Protein AF-A0A947NDY4-F1 (afdb_monomer_lite)

Sequence (115 aa):
MFRKYILKPAVWHRKTLEFEWDTESGEVRGPGADLVISMAASAVKEGSVTGHPYPTSYDITDPLHNISEMAVLLGQDWILSEDLASAYPAEEDTDTAIFAGEDGIEHDISKQILH

Structure (mmCIF, N/CA/C/O backbone):
data_AF-A0A947NDY4-F1
#
_entry.id   AF-A0A947NDY4-F1
#
loop_
_atom_site.group_PDB
_atom_site.id
_atom_site.type_symbol
_atom_site.label_atom_id
_atom_site.label_alt_id
_atom_site.label_comp_id
_atom_site.label_asym_id
_atom_site.label_entity_id
_atom_site.label_seq_id
_atom_site.pdbx_PDB_ins_code
_atom_site.Cartn_x
_atom_site.Cartn_y
_atom_site.Cartn_z
_atom_site.occupancy
_atom_site.B_iso_or_equiv
_atom_site.auth_seq_id
_atom_site.auth_comp_id
_atom_site.auth_asym_id
_atom_site.auth_atom_id
_atom_site.pdbx_PDB_model_num
ATOM 1 N N . MET A 1 1 ? -14.668 0.912 9.302 1.00 79.81 1 MET A N 1
ATOM 2 C CA . MET A 1 1 ? -14.635 2.406 9.279 1.00 79.81 1 MET A CA 1
ATOM 3 C C . ME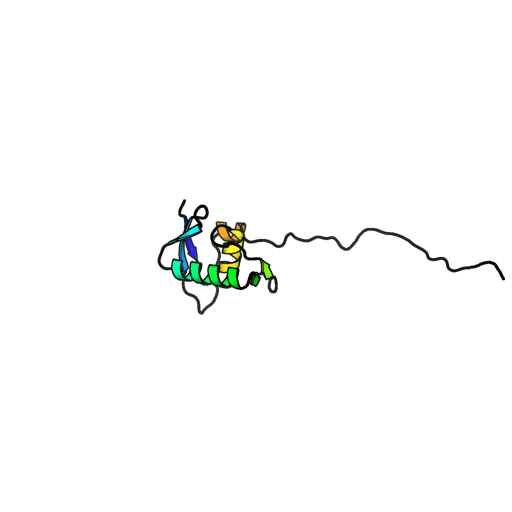T A 1 1 ? -13.624 2.911 8.238 1.00 79.81 1 MET A C 1
ATOM 5 O O . MET A 1 1 ? -12.483 2.465 8.285 1.00 79.81 1 MET A O 1
ATOM 9 N N . PHE A 1 2 ? -13.985 3.864 7.357 1.00 87.19 2 PHE A N 1
ATOM 10 C CA . PHE A 1 2 ? -13.057 4.406 6.344 1.00 87.19 2 PHE A CA 1
ATOM 11 C C . PHE A 1 2 ? -11.912 5.214 6.962 1.00 87.19 2 PHE A C 1
ATOM 13 O O . PHE A 1 2 ? -12.134 6.145 7.741 1.00 87.19 2 PHE A O 1
ATOM 20 N N . ARG A 1 3 ? -10.685 4.892 6.554 1.00 88.94 3 ARG A N 1
ATOM 21 C CA . ARG A 1 3 ? -9.462 5.628 6.878 1.00 88.94 3 ARG A CA 1
ATOM 22 C C . ARG A 1 3 ? -8.891 6.257 5.618 1.00 88.94 3 ARG A C 1
ATOM 24 O O . ARG A 1 3 ? -8.797 5.602 4.584 1.00 88.94 3 ARG A O 1
ATOM 31 N N . LYS A 1 4 ? -8.490 7.525 5.704 1.00 92.06 4 LYS A N 1
ATOM 32 C CA . LYS A 1 4 ? -7.866 8.241 4.590 1.00 92.06 4 LYS A CA 1
ATOM 33 C C . LYS A 1 4 ? -6.350 8.046 4.610 1.00 92.06 4 LYS A C 1
ATOM 35 O O . LYS A 1 4 ? -5.704 8.381 5.600 1.00 92.06 4 LYS A O 1
ATOM 40 N N . TYR A 1 5 ? -5.796 7.599 3.490 1.00 90.81 5 TYR A N 1
ATOM 41 C CA . TYR A 1 5 ? -4.368 7.409 3.270 1.00 90.81 5 TYR A CA 1
ATOM 42 C C . TYR A 1 5 ? -3.871 8.343 2.164 1.00 90.81 5 TYR A C 1
ATOM 44 O O . TYR A 1 5 ? -4.470 8.456 1.094 1.00 90.81 5 TYR A O 1
ATOM 52 N N . ILE A 1 6 ? -2.760 9.032 2.434 1.00 92.00 6 ILE A N 1
ATOM 53 C CA . ILE A 1 6 ? -2.064 9.891 1.471 1.00 92.00 6 ILE A CA 1
ATOM 54 C C . ILE A 1 6 ? -0.600 9.463 1.466 1.00 92.00 6 ILE A C 1
ATOM 56 O O . ILE A 1 6 ? 0.183 9.877 2.321 1.00 92.00 6 ILE A O 1
ATOM 60 N N . LEU A 1 7 ? -0.235 8.613 0.513 1.00 90.56 7 LEU A N 1
ATOM 61 C CA . LEU A 1 7 ? 1.102 8.046 0.414 1.00 90.56 7 LEU A CA 1
ATOM 62 C C . LEU A 1 7 ? 1.937 8.810 -0.609 1.00 90.56 7 LEU A C 1
ATOM 64 O O . LEU A 1 7 ? 1.514 9.064 -1.741 1.00 90.56 7 LEU A O 1
ATOM 68 N N . LYS A 1 8 ? 3.152 9.180 -0.209 1.00 90.94 8 LYS A N 1
ATOM 69 C CA . LYS A 1 8 ? 4.113 9.842 -1.097 1.00 90.94 8 LYS A CA 1
ATOM 70 C C . LYS A 1 8 ? 4.821 8.796 -1.956 1.00 90.94 8 LYS A C 1
ATOM 72 O O . LYS A 1 8 ? 5.089 7.705 -1.457 1.00 90.94 8 LYS A O 1
ATOM 77 N N . PRO A 1 9 ? 5.136 9.101 -3.223 1.00 90.62 9 PRO A N 1
ATOM 78 C CA . PRO A 1 9 ? 5.867 8.163 -4.064 1.00 90.62 9 PRO A CA 1
ATOM 79 C C . PRO A 1 9 ? 7.267 7.928 -3.485 1.00 90.62 9 PRO A C 1
ATOM 81 O O . PRO A 1 9 ? 7.967 8.888 -3.157 1.00 90.62 9 PRO A O 1
ATOM 84 N N . ALA A 1 10 ? 7.664 6.662 -3.356 1.00 85.94 10 ALA A N 1
ATOM 85 C CA . ALA A 1 10 ? 9.030 6.279 -2.999 1.00 85.94 10 ALA A CA 1
ATOM 86 C C . ALA A 1 10 ? 9.932 6.222 -4.244 1.00 85.94 10 ALA A C 1
ATOM 88 O O . ALA A 1 10 ? 11.137 6.455 -4.160 1.00 85.94 10 ALA A O 1
ATOM 89 N N . VAL A 1 11 ? 9.338 5.971 -5.415 1.00 82.69 11 VAL A N 1
ATOM 90 C CA . VAL A 1 11 ? 10.034 5.874 -6.703 1.00 82.69 11 VAL A CA 1
ATOM 91 C C . VAL A 1 11 ? 9.679 7.037 -7.635 1.00 82.69 11 VAL A C 1
ATOM 93 O O . VAL A 1 11 ? 8.553 7.533 -7.662 1.00 82.69 11 VAL A O 1
ATOM 96 N N . TRP A 1 12 ? 10.644 7.464 -8.451 1.00 79.75 12 TRP A N 1
ATOM 97 C CA . TRP A 1 12 ? 10.561 8.683 -9.271 1.00 79.75 12 TRP A CA 1
ATOM 98 C C . TRP A 1 12 ? 9.467 8.677 -10.358 1.00 79.75 12 TRP A C 1
ATOM 100 O O . TRP A 1 12 ? 9.078 9.741 -10.832 1.00 79.75 12 TRP A O 1
ATOM 110 N N . HIS A 1 13 ? 8.972 7.506 -10.771 1.00 81.62 13 HIS A N 1
ATOM 111 C CA . HIS A 1 13 ? 7.943 7.360 -11.810 1.00 81.62 13 HIS A CA 1
ATOM 112 C C . HIS A 1 13 ? 6.518 7.212 -11.245 1.00 81.62 13 HIS A C 1
ATOM 114 O O . HIS A 1 13 ? 5.555 7.134 -12.012 1.00 81.62 13 HIS A O 1
ATOM 120 N N . ARG A 1 14 ? 6.358 7.188 -9.916 1.00 87.19 14 ARG A N 1
ATOM 121 C CA . ARG A 1 14 ? 5.051 7.131 -9.252 1.00 87.19 14 ARG A CA 1
ATOM 122 C C . ARG A 1 14 ? 4.594 8.522 -8.819 1.00 87.19 14 ARG A C 1
ATOM 124 O O . ARG A 1 14 ? 5.380 9.451 -8.659 1.00 87.19 14 ARG A O 1
ATOM 131 N N . LYS A 1 15 ? 3.282 8.663 -8.637 1.00 89.00 15 LYS A N 1
ATOM 132 C CA . LYS A 1 15 ? 2.634 9.877 -8.119 1.00 89.00 15 LYS A CA 1
ATOM 133 C C . LYS A 1 15 ? 2.122 9.626 -6.707 1.00 89.00 15 LYS A C 1
ATOM 135 O O . LYS A 1 15 ? 1.979 8.475 -6.303 1.00 89.00 15 LYS A O 1
ATOM 140 N N . THR A 1 16 ? 1.821 10.699 -5.981 1.00 91.50 16 THR A N 1
ATOM 141 C CA . THR A 1 16 ? 1.124 10.617 -4.693 1.00 91.50 16 THR A CA 1
ATOM 142 C C . THR A 1 16 ? -0.153 9.800 -4.843 1.00 91.50 16 THR A C 1
ATOM 144 O O . THR A 1 16 ? -0.953 10.068 -5.741 1.00 91.50 16 THR A O 1
ATOM 147 N N . LEU A 1 17 ? -0.321 8.814 -3.970 1.00 91.00 17 LEU A N 1
ATOM 148 C CA . LEU A 1 17 ? -1.487 7.950 -3.936 1.00 91.00 17 LEU A CA 1
ATOM 149 C C . LEU A 1 17 ? -2.399 8.407 -2.803 1.00 91.00 17 LEU A C 1
ATOM 151 O O . LEU A 1 17 ? -2.020 8.356 -1.636 1.00 91.00 17 LEU A O 1
ATOM 155 N N . GLU A 1 18 ? -3.588 8.882 -3.156 1.00 92.94 18 GLU A N 1
ATOM 156 C CA . GLU A 1 18 ? -4.626 9.263 -2.200 1.00 92.94 18 GLU A CA 1
ATOM 157 C C . GLU A 1 18 ? -5.811 8.312 -2.344 1.00 92.94 18 GLU A C 1
ATOM 159 O O . GLU A 1 18 ? -6.385 8.188 -3.427 1.00 92.94 18 GLU A O 1
ATOM 164 N N . PHE A 1 19 ? -6.178 7.647 -1.256 1.00 93.62 19 PHE A N 1
ATOM 165 C CA . PHE A 1 19 ? -7.328 6.755 -1.212 1.00 93.62 19 PHE A CA 1
ATOM 166 C C . PHE A 1 19 ? -7.912 6.696 0.197 1.00 93.62 19 PHE A C 1
ATOM 168 O O . PHE A 1 19 ? -7.267 7.039 1.186 1.00 93.62 19 PHE A O 1
ATOM 175 N N . GLU A 1 20 ? -9.157 6.269 0.279 1.00 94.06 20 GLU A N 1
ATOM 176 C CA . GLU A 1 20 ? -9.850 5.930 1.509 1.00 94.06 20 GLU A CA 1
ATOM 177 C C . GLU A 1 20 ? -10.050 4.423 1.521 1.00 94.06 20 GLU A C 1
ATOM 179 O O . GLU A 1 20 ? -10.413 3.846 0.500 1.00 94.06 20 GLU A O 1
ATOM 184 N N . TRP A 1 21 ? -9.804 3.781 2.652 1.00 92.44 21 TRP A N 1
ATOM 185 C CA . TRP A 1 21 ? -9.894 2.334 2.761 1.00 92.44 21 TRP A CA 1
ATOM 186 C C . TRP A 1 21 ? -10.595 1.929 4.046 1.00 92.44 21 TRP A C 1
ATOM 188 O O . TRP A 1 21 ? -10.324 2.468 5.121 1.00 92.44 21 TRP A O 1
ATOM 198 N N . ASP A 1 22 ? -11.529 0.999 3.908 1.00 92.06 22 ASP A N 1
ATOM 199 C CA . ASP A 1 22 ? -12.238 0.358 4.997 1.00 92.06 22 ASP A CA 1
ATOM 200 C C . ASP A 1 22 ? -11.771 -1.095 5.119 1.00 92.06 22 ASP A C 1
ATOM 202 O O . ASP A 1 22 ? -12.105 -1.943 4.297 1.00 92.06 22 ASP A O 1
ATOM 206 N N . THR A 1 23 ? -10.984 -1.374 6.156 1.00 86.44 23 THR A N 1
ATOM 207 C CA . THR A 1 23 ? -10.375 -2.695 6.376 1.00 86.44 23 THR A CA 1
ATOM 208 C C . THR A 1 23 ? -11.394 -3.781 6.735 1.00 86.44 23 THR A C 1
ATOM 210 O O . THR A 1 23 ? -11.097 -4.959 6.601 1.00 86.44 23 THR A O 1
ATOM 213 N N . GLU A 1 24 ? -12.580 -3.407 7.227 1.00 86.50 24 GLU A N 1
ATOM 214 C CA . GLU A 1 24 ? -13.624 -4.362 7.631 1.00 86.50 24 GLU A CA 1
ATOM 215 C C . GLU A 1 24 ? -14.437 -4.861 6.432 1.00 86.50 24 GLU A C 1
ATOM 217 O O . GLU A 1 24 ? -14.805 -6.031 6.381 1.00 86.50 24 GLU A O 1
ATOM 222 N N . SER A 1 25 ? -14.733 -3.973 5.483 1.00 87.81 25 SER A N 1
ATOM 223 C CA . SER A 1 25 ? -15.513 -4.276 4.275 1.00 87.81 25 SER A CA 1
ATOM 224 C C . SER A 1 25 ? -14.662 -4.531 3.031 1.00 87.81 25 SER A C 1
ATOM 226 O O . SER A 1 25 ? -15.206 -4.924 2.000 1.00 87.81 25 SER A O 1
ATOM 228 N N . GLY A 1 26 ? -13.360 -4.247 3.098 1.00 87.56 26 GLY A N 1
ATOM 229 C CA . GLY A 1 26 ? -12.446 -4.319 1.961 1.00 87.56 26 GLY A CA 1
ATOM 230 C C . GLY A 1 26 ? -12.672 -3.232 0.913 1.00 87.56 26 GLY A C 1
ATOM 231 O O . GLY A 1 26 ? -12.124 -3.295 -0.189 1.00 87.56 26 GLY A O 1
ATOM 232 N N . GLU A 1 27 ? -13.491 -2.227 1.222 1.00 91.44 27 GLU A N 1
ATOM 233 C CA . GLU A 1 27 ? -13.875 -1.215 0.253 1.00 91.44 27 GLU A CA 1
ATOM 234 C C . GLU A 1 27 ? -12.835 -0.091 0.179 1.00 91.44 27 GLU A C 1
ATOM 236 O O . GLU A 1 27 ? -12.449 0.508 1.187 1.00 91.44 27 GLU A O 1
ATOM 241 N N . VAL A 1 28 ? -12.397 0.222 -1.043 1.00 92.00 28 VAL A N 1
ATOM 242 C CA . VAL A 1 28 ? -11.444 1.300 -1.330 1.00 92.00 28 VAL A CA 1
ATOM 243 C C . VAL A 1 28 ? -12.135 2.376 -2.165 1.00 92.00 28 VAL A C 1
ATOM 245 O O . VAL A 1 28 ? -12.805 2.078 -3.153 1.00 92.00 28 VAL A O 1
ATOM 248 N N . ARG A 1 29 ? -11.980 3.644 -1.782 1.00 93.19 29 ARG A N 1
ATOM 249 C CA . ARG A 1 29 ? -12.607 4.812 -2.417 1.00 93.19 29 ARG A CA 1
ATOM 250 C C . ARG A 1 29 ? -11.599 5.940 -2.644 1.00 93.19 29 ARG A C 1
ATOM 252 O O . ARG A 1 29 ? -10.492 5.927 -2.115 1.00 93.19 29 ARG A O 1
ATOM 259 N N . GLY A 1 30 ? -11.971 6.918 -3.466 1.00 90.69 30 GLY A N 1
ATOM 260 C CA . GLY A 1 30 ? -11.134 8.081 -3.773 1.00 90.69 30 GLY A CA 1
ATOM 261 C C . GLY A 1 30 ? -10.333 7.960 -5.078 1.00 90.69 30 GLY A C 1
ATOM 262 O O . GLY A 1 30 ? -10.498 7.001 -5.833 1.00 90.69 30 GLY A O 1
ATOM 263 N N . PRO A 1 31 ? -9.482 8.954 -5.384 1.00 91.19 31 PRO A N 1
ATOM 264 C CA . PRO A 1 31 ? -8.845 9.091 -6.697 1.00 91.19 31 PRO A CA 1
ATOM 265 C C . PRO A 1 31 ? -7.819 7.991 -7.009 1.00 91.19 31 PRO A C 1
ATOM 267 O O . PRO A 1 31 ? -7.570 7.705 -8.177 1.00 91.19 31 PRO A O 1
ATOM 270 N N . GLY A 1 32 ? -7.226 7.376 -5.984 1.00 89.69 32 GLY A N 1
ATOM 271 C CA . GLY A 1 32 ? -6.289 6.260 -6.096 1.00 89.69 32 GLY A CA 1
ATOM 272 C C . GLY A 1 32 ? -6.916 4.873 -5.956 1.00 89.69 32 GLY A C 1
ATOM 273 O O . GLY A 1 32 ? -6.192 3.888 -6.075 1.00 89.69 32 GLY A O 1
ATOM 274 N N . ALA A 1 33 ? -8.226 4.770 -5.710 1.00 90.88 33 ALA A N 1
ATOM 275 C CA . ALA A 1 33 ? -8.870 3.494 -5.393 1.00 90.88 33 ALA A CA 1
ATOM 276 C C . ALA A 1 33 ? -8.747 2.460 -6.510 1.00 90.88 33 ALA A C 1
ATOM 278 O O . ALA A 1 33 ? -8.373 1.323 -6.254 1.00 90.88 33 ALA A O 1
ATOM 279 N N . ASP A 1 34 ? -9.000 2.868 -7.752 1.00 92.56 34 ASP A N 1
ATOM 280 C CA . ASP A 1 34 ? -8.967 1.973 -8.913 1.00 92.56 34 ASP A CA 1
ATOM 281 C C . ASP A 1 34 ? -7.573 1.350 -9.114 1.00 92.56 34 ASP A C 1
ATOM 283 O O . ASP A 1 34 ? -7.436 0.168 -9.433 1.00 92.56 34 ASP A O 1
ATOM 287 N N . LEU A 1 35 ? -6.522 2.129 -8.825 1.00 90.19 35 LEU A N 1
ATOM 288 C CA . LEU A 1 35 ? -5.142 1.655 -8.856 1.00 90.19 35 LEU A CA 1
ATOM 289 C C . LEU A 1 35 ? -4.877 0.639 -7.740 1.00 90.19 35 LEU A C 1
ATOM 291 O O . LEU A 1 35 ? -4.318 -0.417 -8.021 1.00 90.19 35 LEU A O 1
ATOM 295 N N . VAL A 1 36 ? -5.295 0.933 -6.504 1.00 90.62 36 VAL A N 1
ATOM 296 C CA . VAL A 1 36 ? -5.136 0.015 -5.361 1.00 90.62 36 VAL A CA 1
ATOM 297 C C . VAL A 1 36 ? -5.871 -1.299 -5.619 1.00 90.62 36 VAL A C 1
ATOM 299 O O . VAL A 1 36 ? -5.282 -2.364 -5.466 1.00 90.62 36 VAL A O 1
ATOM 302 N N . ILE A 1 37 ? -7.118 -1.235 -6.091 1.00 92.44 37 ILE A N 1
ATOM 303 C CA . ILE A 1 37 ? -7.932 -2.412 -6.420 1.00 92.44 37 ILE A CA 1
ATOM 304 C C . ILE A 1 37 ? -7.277 -3.225 -7.545 1.00 92.44 37 ILE A C 1
ATOM 306 O O . ILE A 1 37 ? -7.183 -4.447 -7.451 1.00 92.44 37 ILE A O 1
ATOM 310 N N . SER A 1 38 ? -6.773 -2.564 -8.591 1.00 91.38 38 SER A N 1
ATOM 311 C CA . SER A 1 38 ? -6.086 -3.236 -9.701 1.00 91.38 38 SER A CA 1
ATOM 312 C C . SER A 1 38 ? -4.783 -3.912 -9.263 1.00 91.38 38 SER A C 1
ATOM 314 O O . SER A 1 38 ? -4.475 -5.018 -9.713 1.00 91.38 38 SER A O 1
ATOM 316 N N . MET A 1 39 ? -4.018 -3.270 -8.375 1.00 89.00 39 MET A N 1
ATOM 317 C CA . MET A 1 39 ? -2.805 -3.845 -7.792 1.00 89.00 39 MET A CA 1
ATOM 318 C C . MET A 1 39 ? -3.134 -5.042 -6.899 1.00 89.00 39 MET A C 1
ATOM 320 O O . MET A 1 39 ? -2.527 -6.095 -7.063 1.00 89.00 39 MET A O 1
ATOM 324 N N . ALA A 1 40 ? -4.140 -4.913 -6.031 1.00 89.94 40 ALA A N 1
ATOM 325 C CA . ALA A 1 40 ? -4.628 -5.987 -5.172 1.00 89.94 40 ALA A CA 1
ATOM 326 C C . ALA A 1 40 ? -5.072 -7.205 -5.993 1.00 89.94 40 ALA A C 1
ATOM 328 O O . ALA A 1 40 ? -4.626 -8.320 -5.741 1.00 89.94 40 ALA A O 1
ATOM 329 N N . ALA A 1 41 ? -5.882 -6.994 -7.033 1.00 90.31 41 ALA A N 1
ATOM 330 C CA . ALA A 1 41 ? -6.334 -8.068 -7.914 1.00 90.31 41 ALA A CA 1
ATOM 331 C C . ALA A 1 41 ? -5.174 -8.751 -8.657 1.00 90.31 41 ALA A C 1
ATOM 333 O O . ALA A 1 41 ? -5.199 -9.965 -8.861 1.00 90.31 41 ALA A O 1
ATOM 334 N N . SER A 1 42 ? -4.155 -7.984 -9.055 1.00 87.62 42 SER A N 1
ATOM 335 C CA . SER A 1 42 ? -2.960 -8.532 -9.705 1.00 87.62 42 SER A CA 1
ATOM 336 C C . SER A 1 42 ? -2.136 -9.373 -8.728 1.00 87.62 42 SER A C 1
ATOM 338 O O . SER A 1 42 ? -1.793 -10.503 -9.056 1.00 87.62 42 SER A O 1
ATOM 340 N N . ALA A 1 43 ? -1.915 -8.876 -7.510 1.00 85.88 43 ALA A N 1
ATOM 341 C CA . ALA A 1 43 ? -1.187 -9.581 -6.460 1.00 85.88 43 ALA A CA 1
ATOM 342 C C . ALA A 1 43 ? -1.865 -10.897 -6.053 1.00 85.88 43 ALA A C 1
ATOM 344 O O . ALA A 1 43 ? -1.208 -11.929 -5.990 1.00 85.88 43 ALA A O 1
ATOM 345 N N . VAL A 1 44 ? -3.190 -10.895 -5.870 1.00 89.31 44 VAL A N 1
ATOM 346 C CA . VAL A 1 44 ? -3.964 -12.116 -5.575 1.00 89.31 44 VAL A CA 1
ATOM 347 C C . VAL A 1 44 ? -3.894 -13.114 -6.733 1.00 89.31 44 VAL A C 1
ATOM 349 O 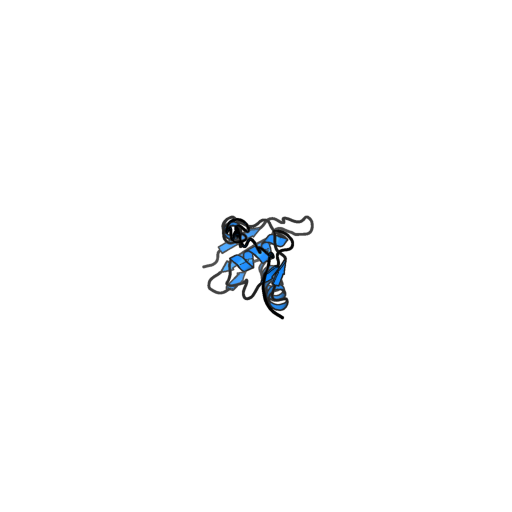O . VAL A 1 44 ? -3.835 -14.322 -6.520 1.00 89.31 44 VAL A O 1
ATOM 352 N N . LYS A 1 45 ? -3.880 -12.627 -7.979 1.00 88.94 45 LYS A N 1
ATOM 353 C CA . LYS A 1 45 ? -3.748 -13.486 -9.161 1.00 88.94 45 LYS A CA 1
ATOM 354 C C . LYS A 1 45 ? -2.363 -14.132 -9.260 1.00 88.94 45 LYS A C 1
ATOM 356 O O . LYS A 1 45 ? -2.273 -15.275 -9.701 1.00 88.94 45 LYS A O 1
ATOM 361 N N . GLU A 1 46 ? -1.307 -13.404 -8.908 1.00 85.75 46 GLU A N 1
ATOM 362 C CA . GLU A 1 46 ? 0.056 -13.945 -8.839 1.00 85.75 46 GLU A CA 1
ATOM 363 C C . GLU A 1 46 ? 0.272 -14.809 -7.588 1.00 85.75 46 GLU A C 1
ATOM 365 O O . GLU A 1 46 ? 1.149 -15.670 -7.583 1.00 85.75 46 GLU A O 1
ATOM 370 N N . GLY A 1 47 ? -0.546 -14.613 -6.551 1.00 83.50 47 GLY A N 1
ATOM 371 C CA . GLY A 1 47 ? -0.494 -15.323 -5.272 1.00 83.50 47 GLY A CA 1
ATOM 372 C C . GLY A 1 47 ? 0.637 -14.857 -4.357 1.00 83.50 47 GLY A C 1
ATOM 373 O O . GLY A 1 47 ? 0.691 -15.257 -3.200 1.00 83.50 47 GLY A O 1
ATOM 374 N N . SER A 1 48 ? 1.533 -13.998 -4.847 1.00 82.88 48 SER A N 1
ATOM 375 C CA . SER A 1 48 ? 2.639 -13.453 -4.070 1.00 82.88 48 SER A CA 1
ATOM 376 C C . SER A 1 48 ? 3.073 -12.087 -4.590 1.00 82.88 48 SER A C 1
ATOM 378 O O . SER A 1 48 ? 2.890 -11.774 -5.767 1.00 82.88 48 SER A O 1
ATOM 380 N N . VAL A 1 49 ? 3.659 -11.277 -3.710 1.00 81.62 49 VAL A N 1
ATOM 381 C CA . VAL A 1 49 ? 4.299 -10.000 -4.050 1.00 81.62 49 VAL A CA 1
ATOM 382 C C . VAL A 1 49 ? 5.710 -9.985 -3.486 1.00 81.62 49 VAL A C 1
ATOM 384 O O . VAL A 1 49 ? 5.943 -10.355 -2.335 1.00 81.62 49 VAL A O 1
ATOM 387 N N . THR A 1 50 ? 6.660 -9.524 -4.295 1.00 76.75 50 THR A N 1
ATOM 388 C CA . THR A 1 50 ? 8.037 -9.317 -3.849 1.00 76.75 50 THR A CA 1
ATOM 389 C C . THR A 1 50 ? 8.132 -8.005 -3.079 1.00 76.75 50 THR A C 1
ATOM 391 O O . THR A 1 50 ? 7.897 -6.932 -3.632 1.00 76.75 50 THR A O 1
ATOM 394 N N . GLY A 1 51 ? 8.482 -8.094 -1.799 1.00 69.19 51 GLY A N 1
ATOM 395 C CA . GLY A 1 51 ? 8.598 -6.958 -0.892 1.00 69.19 51 GLY A CA 1
ATOM 396 C C . GLY A 1 51 ? 10.037 -6.675 -0.467 1.00 69.19 51 GLY A C 1
ATOM 397 O O . GLY A 1 51 ? 10.995 -7.277 -0.954 1.00 69.19 51 GLY A O 1
ATOM 398 N N . HIS A 1 52 ? 10.179 -5.731 0.459 1.00 63.03 52 HIS A N 1
ATOM 399 C CA . HIS A 1 52 ? 11.430 -5.488 1.169 1.00 63.03 52 HIS A CA 1
ATOM 400 C C . HIS A 1 52 ? 11.432 -6.267 2.497 1.00 63.03 52 HIS A C 1
ATOM 402 O O . HIS A 1 52 ? 10.390 -6.303 3.137 1.00 63.03 52 HIS A O 1
ATOM 408 N N . PRO A 1 53 ? 12.575 -6.807 2.961 1.00 60.53 53 PRO A N 1
ATOM 409 C CA . PRO A 1 53 ? 13.889 -6.788 2.318 1.00 60.53 53 PRO A CA 1
ATOM 410 C C . PRO A 1 53 ? 13.919 -7.633 1.038 1.00 60.53 53 PRO A C 1
ATOM 412 O O . PRO A 1 53 ? 13.285 -8.672 0.930 1.00 60.53 53 PRO A O 1
ATOM 415 N N . TYR A 1 54 ? 14.621 -7.144 0.016 1.00 54.34 54 TYR A N 1
ATOM 416 C CA . TYR A 1 54 ? 14.673 -7.820 -1.278 1.00 54.34 54 TYR A CA 1
ATOM 417 C C . TYR A 1 54 ? 15.731 -8.938 -1.256 1.00 54.34 54 TYR A C 1
ATOM 419 O O . TYR A 1 54 ? 16.851 -8.659 -0.812 1.00 54.34 54 TYR A O 1
ATOM 427 N N . PRO A 1 55 ? 15.473 -10.137 -1.819 1.00 61.62 55 PRO A N 1
ATOM 428 C CA . PRO A 1 55 ? 14.248 -10.594 -2.486 1.00 61.62 55 PRO A CA 1
ATOM 429 C C . PRO A 1 55 ? 13.375 -11.511 -1.602 1.00 61.62 55 PRO A C 1
ATOM 431 O O . PRO A 1 55 ? 13.406 -12.731 -1.765 1.00 61.62 55 PRO A O 1
ATOM 434 N N . THR A 1 56 ? 12.555 -10.946 -0.715 1.00 77.00 56 THR A N 1
ATOM 435 C CA . THR A 1 56 ? 11.545 -11.710 0.038 1.00 77.00 56 THR A CA 1
ATOM 436 C C . THR A 1 56 ? 10.202 -11.670 -0.693 1.00 77.00 56 THR A C 1
ATOM 438 O O . THR A 1 56 ? 9.712 -10.607 -1.075 1.00 77.00 56 THR A O 1
ATOM 441 N N . SER A 1 57 ? 9.621 -12.847 -0.937 1.00 78.19 57 SER A N 1
ATOM 442 C CA . SER A 1 57 ? 8.277 -12.990 -1.512 1.00 78.19 57 SER A CA 1
ATOM 443 C C . SER A 1 57 ? 7.280 -13.236 -0.390 1.00 78.19 57 SER A C 1
ATOM 445 O O . SER A 1 57 ? 7.504 -14.112 0.441 1.00 78.19 57 SER A O 1
ATOM 447 N N . TYR A 1 58 ? 6.195 -12.472 -0.379 1.00 80.00 58 TYR A N 1
ATOM 448 C CA . TYR A 1 58 ? 5.110 -12.609 0.585 1.00 80.00 58 TYR A CA 1
ATOM 449 C C . TYR A 1 58 ? 3.885 -13.175 -0.122 1.00 80.00 58 TYR A C 1
ATOM 451 O O . TYR A 1 58 ? 3.507 -12.661 -1.176 1.00 80.00 58 TYR A O 1
ATOM 459 N N . ASP A 1 59 ? 3.266 -14.207 0.447 1.00 85.19 59 ASP A N 1
ATOM 460 C CA . ASP A 1 59 ? 1.984 -14.725 -0.031 1.00 85.19 59 ASP A CA 1
ATOM 461 C C . ASP A 1 59 ? 0.882 -13.676 0.163 1.00 85.19 59 ASP A C 1
ATOM 463 O O . ASP A 1 59 ? 0.729 -13.107 1.245 1.00 85.19 59 ASP A O 1
ATOM 467 N N . ILE A 1 60 ? 0.117 -13.419 -0.899 1.00 85.38 60 ILE A N 1
ATOM 468 C CA . ILE A 1 60 ? -0.981 -12.449 -0.902 1.00 85.38 60 ILE A CA 1
ATOM 469 C C . ILE A 1 60 ? -2.273 -13.182 -1.234 1.00 85.38 60 ILE A C 1
ATOM 471 O O . ILE A 1 60 ? -2.404 -13.791 -2.298 1.00 85.38 60 ILE A O 1
ATOM 475 N N . THR A 1 61 ? -3.242 -13.094 -0.329 1.00 87.69 61 THR A N 1
ATOM 476 C CA . THR A 1 61 ? -4.530 -13.784 -0.452 1.00 87.69 61 THR A CA 1
ATOM 477 C C . THR A 1 61 ? -5.701 -12.817 -0.470 1.00 87.69 61 THR A C 1
ATOM 479 O O . THR A 1 61 ? -6.594 -12.963 -1.305 1.00 87.69 61 THR A O 1
ATOM 482 N N . ASP A 1 62 ? -5.684 -11.808 0.398 1.00 88.31 62 ASP A N 1
ATOM 483 C CA . ASP A 1 62 ? -6.740 -10.811 0.509 1.00 88.31 62 ASP A CA 1
ATOM 484 C C . ASP A 1 62 ? -6.198 -9.469 1.038 1.00 88.31 62 ASP A C 1
ATOM 486 O O . ASP A 1 62 ? -6.459 -9.065 2.178 1.00 88.31 62 ASP A O 1
ATOM 490 N N . PRO A 1 63 ? -5.467 -8.718 0.197 1.00 87.62 63 PRO A N 1
ATOM 491 C CA . PRO A 1 63 ? -4.863 -7.453 0.596 1.00 87.62 63 PRO A CA 1
ATOM 492 C C . PRO A 1 63 ? -5.903 -6.365 0.879 1.00 87.62 63 PRO A C 1
ATOM 494 O O . PRO A 1 63 ? -5.564 -5.344 1.460 1.00 87.62 63 PRO A O 1
ATOM 497 N N . LEU A 1 64 ? -7.172 -6.550 0.496 1.00 90.25 64 LEU A N 1
ATOM 498 C CA . LEU A 1 64 ? -8.228 -5.579 0.785 1.00 90.25 64 LEU A CA 1
ATOM 499 C C . LEU A 1 64 ? -8.761 -5.700 2.215 1.00 90.25 64 LEU A C 1
ATOM 501 O O . LEU A 1 64 ? -9.244 -4.705 2.750 1.00 90.25 64 LEU A O 1
ATOM 505 N N . HIS A 1 65 ? -8.638 -6.865 2.848 1.00 89.00 65 HIS A N 1
ATOM 506 C CA . HIS A 1 65 ? -9.047 -7.080 4.241 1.00 89.00 65 HIS A CA 1
ATOM 507 C C . HIS A 1 65 ? -7.852 -7.257 5.188 1.00 89.00 65 HIS A C 1
ATOM 509 O O . HIS A 1 65 ? -8.004 -7.137 6.404 1.00 89.00 65 HIS A O 1
ATOM 515 N N . ASN A 1 66 ? -6.653 -7.497 4.649 1.00 87.62 66 ASN A N 1
ATOM 516 C CA . ASN A 1 66 ? -5.437 -7.698 5.424 1.00 87.62 66 ASN A CA 1
ATOM 517 C C . ASN A 1 66 ? -4.465 -6.514 5.289 1.00 87.62 66 ASN A C 1
ATOM 519 O O . ASN A 1 66 ? -3.868 -6.271 4.240 1.00 87.62 66 ASN A O 1
ATOM 523 N N . ILE A 1 67 ? -4.268 -5.793 6.394 1.00 89.00 67 ILE A N 1
ATOM 524 C CA . ILE A 1 67 ? -3.389 -4.618 6.459 1.00 89.00 67 ILE A CA 1
ATOM 525 C C . ILE A 1 67 ? -1.916 -4.925 6.237 1.00 89.00 67 ILE A C 1
ATOM 527 O O . ILE A 1 67 ? -1.227 -4.105 5.632 1.00 89.00 67 ILE A O 1
ATOM 531 N N . SER A 1 68 ? -1.444 -6.102 6.634 1.00 86.19 68 SER A N 1
ATOM 532 C CA . SER A 1 68 ? -0.059 -6.500 6.390 1.00 86.19 68 SER A CA 1
ATOM 533 C C . SER A 1 68 ? 0.191 -6.738 4.903 1.00 86.19 68 SER A C 1
ATOM 535 O O . SER A 1 68 ? 1.169 -6.240 4.351 1.00 86.19 68 SER A O 1
ATOM 537 N N . GLU A 1 69 ? -0.736 -7.413 4.224 1.00 88.50 69 GLU A N 1
ATOM 538 C CA . GLU A 1 69 ? -0.661 -7.654 2.779 1.00 88.50 69 GLU A CA 1
ATOM 539 C C . GLU A 1 69 ? -0.785 -6.348 1.979 1.00 88.50 69 GLU A C 1
ATOM 541 O O . GLU A 1 69 ? -0.011 -6.108 1.048 1.00 88.50 69 GLU A O 1
ATOM 546 N N . MET A 1 70 ? -1.694 -5.453 2.383 1.00 88.12 70 MET A N 1
ATOM 547 C CA . MET A 1 70 ? -1.802 -4.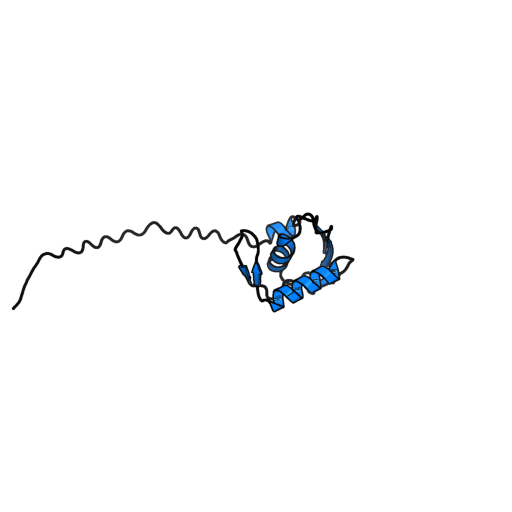111 1.802 1.00 88.12 70 MET A CA 1
ATOM 548 C C . MET A 1 70 ? -0.504 -3.309 1.978 1.00 88.12 70 MET A C 1
ATOM 550 O O . MET A 1 70 ? -0.067 -2.610 1.062 1.00 88.12 70 MET A O 1
ATOM 554 N N . ALA A 1 71 ? 0.131 -3.400 3.149 1.00 88.62 71 ALA A N 1
ATOM 555 C CA . ALA A 1 71 ? 1.385 -2.712 3.426 1.00 88.62 71 ALA A CA 1
ATOM 556 C C . ALA A 1 71 ? 2.527 -3.219 2.533 1.00 88.62 71 ALA A C 1
ATOM 558 O O . ALA A 1 71 ? 3.286 -2.401 2.013 1.00 88.62 71 ALA A O 1
ATOM 559 N N . VAL A 1 72 ? 2.618 -4.530 2.283 1.00 86.75 72 VAL A N 1
ATOM 560 C CA . VAL A 1 72 ? 3.587 -5.102 1.329 1.00 86.75 72 VAL A CA 1
ATOM 561 C C . VAL A 1 72 ? 3.326 -4.588 -0.084 1.00 86.75 72 VAL A C 1
ATOM 563 O O . VAL A 1 72 ? 4.243 -4.080 -0.732 1.00 86.75 72 VAL A O 1
ATOM 566 N N . LEU A 1 73 ? 2.068 -4.647 -0.529 1.00 88.38 73 LEU A N 1
ATOM 567 C CA . LEU A 1 73 ? 1.652 -4.214 -1.862 1.00 88.38 73 LEU A CA 1
ATOM 568 C C . LEU A 1 73 ? 2.002 -2.744 -2.139 1.00 88.38 73 LEU A C 1
ATOM 570 O O . LEU A 1 73 ? 2.474 -2.397 -3.221 1.00 88.38 73 LEU A O 1
ATOM 574 N N . LEU A 1 74 ? 1.767 -1.868 -1.159 1.00 88.75 74 LEU A N 1
ATOM 575 C CA . LEU A 1 74 ? 2.017 -0.431 -1.284 1.00 88.75 74 LEU A CA 1
ATOM 576 C C . LEU A 1 74 ? 3.480 -0.060 -1.008 1.00 88.75 74 LEU A C 1
ATOM 578 O O . LEU A 1 74 ? 3.987 0.903 -1.586 1.00 88.75 74 LEU A O 1
ATOM 582 N N . GLY A 1 75 ? 4.166 -0.825 -0.158 1.00 85.69 75 GLY A N 1
ATOM 583 C CA . GLY A 1 75 ? 5.538 -0.563 0.277 1.00 85.69 75 GLY A CA 1
ATOM 584 C C . GLY A 1 75 ? 6.583 -0.704 -0.828 1.00 85.69 75 GLY A C 1
ATOM 585 O O . GLY A 1 75 ? 7.696 -0.210 -0.675 1.00 85.69 75 GLY A O 1
ATOM 586 N N . GLN A 1 76 ? 6.229 -1.320 -1.959 1.00 82.38 76 GLN A N 1
ATOM 587 C CA . GLN A 1 76 ? 7.104 -1.424 -3.128 1.00 82.38 76 GLN A CA 1
ATOM 588 C C . GLN A 1 76 ? 7.311 -0.073 -3.842 1.00 82.38 76 GLN A C 1
ATOM 590 O O . GLN A 1 76 ? 8.380 0.203 -4.383 1.00 82.38 76 GLN A O 1
ATOM 595 N N . ASP A 1 77 ? 6.279 0.772 -3.862 1.00 85.81 77 ASP A N 1
ATOM 596 C CA . ASP A 1 77 ? 6.198 1.955 -4.729 1.00 85.81 77 ASP A CA 1
ATOM 597 C C . ASP A 1 77 ? 5.995 3.268 -3.944 1.00 85.81 77 ASP A C 1
ATOM 599 O O . ASP A 1 77 ? 6.319 4.357 -4.443 1.00 85.81 77 ASP A O 1
ATOM 603 N N . TRP A 1 78 ? 5.483 3.192 -2.710 1.00 91.06 78 TRP A N 1
ATOM 604 C CA . TRP A 1 78 ? 5.134 4.345 -1.879 1.00 91.06 78 TRP A CA 1
ATOM 605 C C . TRP A 1 78 ? 5.718 4.280 -0.468 1.00 91.06 78 TRP A C 1
ATOM 607 O O . TRP A 1 78 ? 5.942 3.220 0.106 1.00 91.06 78 TRP A O 1
ATOM 617 N N . ILE A 1 79 ? 5.915 5.463 0.117 1.00 88.12 79 ILE A N 1
ATOM 618 C CA . ILE A 1 79 ? 6.294 5.618 1.521 1.00 88.12 79 ILE A CA 1
ATOM 619 C C . ILE A 1 79 ? 5.063 5.317 2.376 1.00 88.12 79 ILE A C 1
ATOM 621 O O . ILE A 1 79 ? 4.073 6.055 2.322 1.00 88.12 79 ILE A O 1
ATOM 625 N N . LEU A 1 80 ? 5.143 4.242 3.158 1.00 86.75 80 LEU A N 1
ATOM 626 C CA . LEU A 1 80 ? 4.074 3.795 4.044 1.00 86.75 80 LEU A CA 1
ATOM 627 C C . LEU A 1 80 ? 3.801 4.813 5.158 1.00 86.75 80 LEU A C 1
ATOM 629 O O . LEU A 1 80 ? 4.708 5.456 5.687 1.00 86.75 80 LEU A O 1
ATOM 633 N N . SER A 1 81 ? 2.523 4.953 5.512 1.00 85.56 81 SER A N 1
ATOM 634 C CA . SER A 1 81 ? 2.116 5.668 6.730 1.00 85.56 81 SER A CA 1
ATOM 635 C C . SER A 1 81 ? 2.439 4.824 7.964 1.00 85.56 81 SER A C 1
ATOM 637 O O . SER A 1 81 ? 2.539 3.609 7.842 1.00 85.56 81 SER A O 1
ATOM 639 N N . GLU A 1 82 ? 2.554 5.440 9.142 1.00 84.69 82 GLU A N 1
ATOM 640 C CA . GLU A 1 82 ? 2.951 4.759 10.390 1.00 84.69 82 GLU A CA 1
ATOM 641 C C . GLU A 1 82 ? 2.152 3.469 10.665 1.00 84.69 82 GLU A C 1
ATOM 643 O O . GLU A 1 82 ? 2.748 2.427 10.898 1.00 84.69 82 GLU A O 1
ATOM 648 N N . ASP A 1 83 ? 0.826 3.506 10.507 1.00 84.19 83 ASP A N 1
ATOM 649 C CA . ASP A 1 83 ? -0.084 2.352 10.654 1.00 84.19 83 ASP A CA 1
ATOM 650 C C . ASP A 1 83 ? 0.268 1.185 9.707 1.00 84.19 83 ASP A C 1
ATOM 652 O O . ASP A 1 83 ? 0.350 0.036 10.130 1.00 84.19 83 ASP A O 1
ATOM 656 N N . LEU A 1 84 ? 0.558 1.488 8.437 1.00 84.00 84 LEU A N 1
ATOM 657 C CA . LEU A 1 84 ? 0.959 0.492 7.438 1.00 84.00 84 LEU A CA 1
ATOM 658 C C . LEU A 1 84 ? 2.392 0.003 7.670 1.00 84.00 84 LEU A C 1
ATOM 660 O O . LEU A 1 84 ? 2.676 -1.170 7.477 1.00 84.00 84 LEU A O 1
ATOM 664 N N . ALA A 1 85 ? 3.297 0.890 8.085 1.00 84.38 85 ALA A N 1
ATOM 665 C CA . ALA A 1 85 ? 4.679 0.536 8.384 1.00 84.38 85 ALA A CA 1
ATOM 666 C C . ALA A 1 85 ? 4.773 -0.372 9.621 1.00 84.38 85 ALA A C 1
ATOM 668 O O . ALA A 1 85 ? 5.566 -1.304 9.626 1.00 84.38 85 ALA A O 1
ATOM 669 N N . SER A 1 86 ? 3.945 -0.140 10.645 1.00 83.75 86 SER A N 1
ATOM 670 C CA . SER A 1 86 ? 3.848 -1.014 11.821 1.00 83.75 86 SER A CA 1
ATOM 671 C C . SER A 1 86 ? 3.169 -2.348 11.523 1.00 83.75 86 SER A C 1
ATOM 673 O O . SER A 1 86 ? 3.483 -3.338 12.173 1.00 83.75 86 SER A O 1
ATOM 675 N N . ALA A 1 87 ? 2.244 -2.376 10.564 1.00 82.81 87 ALA A N 1
ATOM 676 C CA . ALA A 1 87 ? 1.606 -3.603 10.099 1.00 82.81 87 ALA A CA 1
ATOM 677 C C . ALA A 1 87 ? 2.445 -4.374 9.072 1.00 82.81 87 ALA A C 1
ATOM 679 O O . ALA A 1 87 ? 2.089 -5.503 8.726 1.00 82.81 87 ALA A O 1
ATOM 680 N N . TYR A 1 88 ? 3.520 -3.768 8.562 1.00 77.50 88 TYR A N 1
ATOM 681 C CA . TYR A 1 88 ? 4.409 -4.423 7.621 1.00 77.50 88 TYR A CA 1
ATOM 682 C C . TYR A 1 88 ? 4.968 -5.684 8.281 1.00 77.50 88 TYR A C 1
ATOM 684 O O . TYR A 1 88 ? 5.410 -5.600 9.432 1.00 77.50 88 TYR A O 1
ATOM 692 N N . PRO A 1 89 ? 4.948 -6.841 7.597 1.00 69.69 89 PRO A N 1
ATOM 693 C CA . PRO A 1 89 ? 5.571 -8.042 8.117 1.00 69.69 89 PRO A CA 1
ATOM 694 C C . PRO A 1 89 ? 7.078 -7.789 8.205 1.00 69.69 89 PRO A C 1
ATOM 696 O O . PRO A 1 89 ? 7.818 -7.959 7.236 1.00 69.69 89 PRO A O 1
ATOM 699 N N . ALA A 1 90 ? 7.529 -7.326 9.372 1.00 59.47 90 ALA A N 1
ATOM 700 C CA . ALA A 1 90 ? 8.906 -7.506 9.775 1.00 59.47 90 ALA A CA 1
ATOM 701 C C . ALA A 1 90 ? 9.151 -9.006 9.681 1.00 59.47 90 ALA A C 1
ATOM 703 O O . ALA A 1 90 ? 8.301 -9.785 10.126 1.00 59.47 90 ALA A O 1
ATOM 704 N N . GLU A 1 91 ? 10.255 -9.397 9.046 1.00 52.50 91 GLU A N 1
ATOM 705 C CA . GLU A 1 91 ? 10.730 -10.767 9.160 1.00 52.50 91 GLU A CA 1
ATOM 706 C C . GLU A 1 91 ? 10.597 -11.115 10.642 1.00 52.50 91 GLU A C 1
ATOM 708 O O . GLU A 1 91 ? 11.084 -10.363 11.495 1.00 52.50 91 GLU A O 1
ATOM 713 N N . GLU A 1 92 ? 9.842 -12.171 10.971 1.00 45.25 92 GLU A N 1
ATOM 714 C CA . GLU A 1 92 ? 10.135 -12.842 12.223 1.00 45.25 92 GLU A CA 1
ATOM 715 C C . GLU A 1 92 ? 11.629 -13.063 12.124 1.00 45.25 92 GLU A C 1
ATOM 717 O O . GLU A 1 92 ? 12.088 -13.745 11.205 1.00 45.25 92 GLU A O 1
ATOM 722 N N . ASP A 1 93 ? 12.363 -12.328 12.954 1.00 39.94 93 ASP A N 1
ATOM 723 C CA . ASP A 1 93 ? 13.780 -12.478 13.151 1.00 39.94 93 ASP A 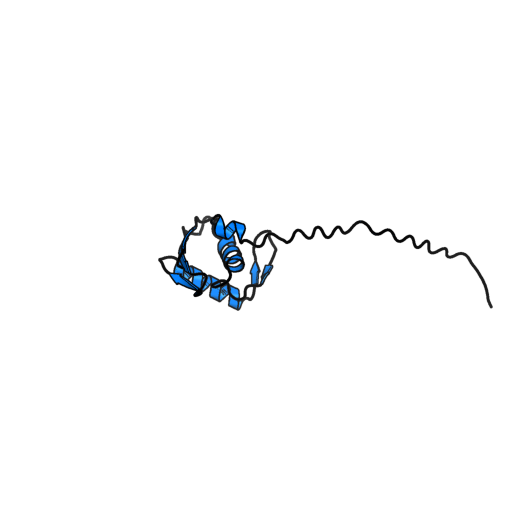CA 1
ATOM 724 C C . ASP A 1 93 ? 13.901 -13.951 13.522 1.00 3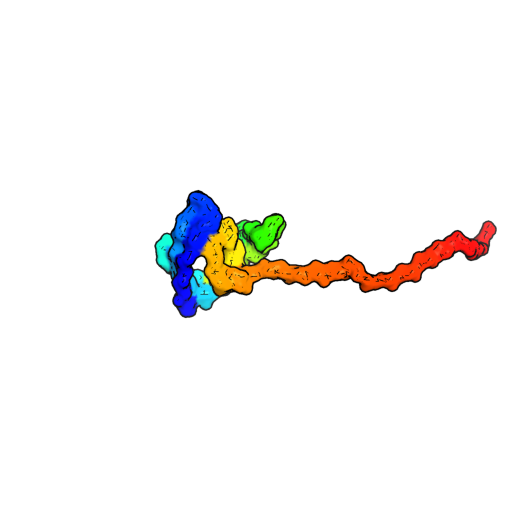9.94 93 ASP A C 1
ATOM 726 O O . ASP A 1 93 ? 13.752 -14.352 14.677 1.00 39.94 93 ASP A O 1
ATOM 730 N N . THR A 1 94 ? 14.071 -14.811 12.519 1.00 40.25 94 THR A N 1
ATOM 731 C CA . THR A 1 94 ? 14.617 -16.129 12.715 1.00 40.25 94 THR A CA 1
ATOM 732 C C . THR A 1 94 ? 16.079 -15.878 13.043 1.00 40.25 94 THR A C 1
ATOM 734 O O . THR A 1 94 ? 16.976 -16.315 12.331 1.00 40.25 94 THR A O 1
ATOM 737 N N . ASP A 1 95 ? 16.300 -15.299 14.226 1.00 39.25 95 ASP A N 1
ATOM 738 C CA . ASP A 1 95 ? 17.225 -15.780 15.237 1.00 39.25 95 ASP A CA 1
ATOM 739 C C . ASP A 1 95 ? 16.853 -17.243 15.564 1.00 39.25 95 ASP A C 1
ATOM 741 O O . ASP A 1 95 ? 16.662 -17.668 16.698 1.00 39.25 95 ASP A O 1
ATOM 745 N N . THR A 1 96 ? 16.748 -18.085 14.531 1.00 45.44 96 THR A N 1
ATOM 746 C CA . THR A 1 96 ? 17.198 -19.448 14.681 1.00 45.44 96 THR A CA 1
ATOM 747 C C . THR A 1 96 ? 18.696 -19.287 14.767 1.00 45.44 96 THR A C 1
ATOM 749 O O . THR A 1 96 ? 19.399 -19.261 13.757 1.00 45.44 96 THR A O 1
ATOM 752 N N . ALA A 1 97 ? 19.160 -19.125 16.001 1.00 48.50 97 ALA A N 1
ATOM 753 C CA . ALA A 1 97 ? 20.483 -19.504 16.421 1.00 48.50 97 ALA A CA 1
ATOM 754 C C . ALA A 1 97 ? 20.764 -20.921 15.892 1.00 48.50 97 ALA A C 1
ATOM 756 O O . ALA A 1 97 ? 20.592 -21.930 16.573 1.00 48.50 97 ALA A O 1
ATOM 757 N N . ILE A 1 98 ? 21.219 -21.017 14.645 1.00 51.31 98 ILE A N 1
ATOM 758 C CA . ILE A 1 98 ? 22.109 -22.088 14.236 1.00 51.31 98 ILE A CA 1
ATOM 759 C C . ILE A 1 98 ? 23.369 -21.745 15.012 1.00 51.31 98 ILE A C 1
ATOM 761 O O . ILE A 1 98 ? 24.060 -20.853 14.571 1.00 51.31 98 ILE A O 1
ATOM 765 N N . PHE A 1 99 ? 23.529 -22.267 16.230 1.00 51.94 99 PHE A N 1
ATOM 766 C CA . PHE A 1 99 ? 24.759 -22.438 17.028 1.00 51.94 99 PHE A CA 1
ATOM 767 C C . PHE A 1 99 ? 24.377 -22.504 18.518 1.00 51.94 99 PHE A C 1
ATOM 769 O O . PHE A 1 99 ? 24.414 -21.496 19.215 1.00 51.94 99 PHE A O 1
ATOM 776 N N . ALA A 1 100 ? 24.030 -23.699 19.008 1.00 48.41 100 ALA A N 1
ATOM 777 C CA . ALA A 1 100 ? 24.592 -24.288 20.234 1.00 48.41 100 ALA A CA 1
ATOM 778 C C . ALA A 1 100 ? 23.804 -25.549 20.619 1.00 48.41 100 ALA A C 1
ATOM 780 O O . ALA A 1 100 ? 22.661 -25.487 21.059 1.00 48.41 100 ALA A O 1
A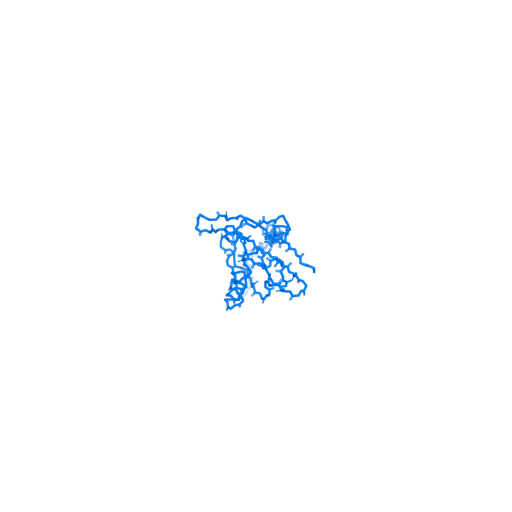TOM 781 N N . GLY A 1 101 ? 24.452 -26.698 20.458 1.00 41.44 101 GLY A N 1
ATOM 782 C CA . GLY A 1 101 ? 23.926 -28.010 20.815 1.00 41.44 101 GLY A CA 1
ATOM 783 C C . GLY A 1 101 ? 24.969 -29.081 20.536 1.00 41.44 101 GLY A C 1
ATOM 784 O O . GLY A 1 101 ? 24.765 -29.946 19.699 1.00 41.44 101 GLY A O 1
ATOM 785 N N . GLU A 1 102 ? 26.127 -28.895 21.161 1.00 55.31 102 GLU A N 1
ATOM 786 C CA . GLU A 1 102 ? 27.178 -29.871 21.438 1.00 55.31 102 GLU A CA 1
ATOM 787 C C . GLU A 1 102 ? 26.648 -31.318 21.499 1.00 55.31 102 GLU A C 1
ATOM 789 O O . GLU A 1 102 ? 25.954 -31.678 22.443 1.00 55.31 102 GLU A O 1
ATOM 794 N N . ASP A 1 103 ? 26.986 -32.153 20.515 1.00 45.53 103 ASP A N 1
ATOM 795 C CA . ASP A 1 103 ? 27.003 -33.603 20.715 1.00 45.53 103 ASP A CA 1
ATOM 796 C C . ASP A 1 103 ? 28.343 -34.132 20.212 1.00 45.53 103 ASP A C 1
ATOM 798 O O . ASP A 1 103 ? 28.606 -34.292 19.015 1.00 45.53 103 ASP A O 1
ATOM 802 N N . GLY A 1 104 ? 29.241 -34.300 21.179 1.00 51.94 104 GLY A N 1
ATOM 803 C CA . GLY A 1 104 ? 30.435 -35.092 21.012 1.00 51.94 104 GLY A CA 1
ATOM 804 C C . GLY A 1 104 ? 30.034 -36.526 20.701 1.00 51.94 104 GLY A C 1
ATOM 805 O O . GLY A 1 104 ? 29.652 -37.281 21.586 1.00 51.94 104 GLY A O 1
ATOM 806 N N . ILE A 1 105 ? 30.215 -36.917 19.449 1.00 51.12 105 ILE A N 1
ATOM 807 C CA . ILE A 1 105 ? 30.413 -38.313 19.088 1.00 51.12 105 ILE A CA 1
ATOM 808 C C . ILE A 1 105 ? 31.813 -38.431 18.498 1.00 51.12 105 ILE A C 1
ATOM 810 O O . ILE A 1 105 ? 32.030 -38.375 17.288 1.00 51.12 105 ILE A O 1
ATOM 814 N N . GLU A 1 106 ? 32.779 -38.575 19.412 1.00 45.75 106 GLU A N 1
ATOM 815 C CA . GLU A 1 106 ? 34.008 -39.322 19.162 1.00 45.75 106 GLU A CA 1
ATOM 816 C C . GLU A 1 106 ? 33.611 -40.677 18.570 1.00 45.75 106 GLU A C 1
ATOM 818 O O . GLU A 1 106 ? 33.192 -41.590 19.279 1.00 45.75 106 GLU A O 1
ATOM 823 N N . HIS A 1 107 ? 33.728 -40.820 17.251 1.00 41.06 107 HIS A N 1
ATOM 824 C CA . HIS A 1 107 ? 33.758 -42.142 16.648 1.00 41.06 107 HIS A CA 1
ATOM 825 C C . HIS A 1 107 ? 35.192 -42.663 16.775 1.00 41.06 107 HIS A C 1
ATOM 827 O O . HIS A 1 107 ? 36.008 -42.557 15.857 1.00 41.06 107 HIS A O 1
ATOM 833 N N . ASP A 1 108 ? 35.494 -43.189 17.963 1.00 45.47 108 ASP A N 1
ATOM 834 C CA . ASP A 1 108 ? 36.615 -44.091 18.192 1.00 45.47 108 ASP A CA 1
ATOM 835 C C . ASP A 1 108 ? 36.435 -45.306 17.270 1.00 45.47 108 ASP A C 1
ATOM 837 O O . ASP A 1 108 ? 35.609 -46.190 17.494 1.00 45.47 108 ASP A O 1
ATOM 841 N N . ILE A 1 109 ? 37.166 -45.310 16.157 1.00 51.56 109 ILE A N 1
ATOM 842 C CA . ILE A 1 109 ? 37.323 -46.484 15.301 1.00 51.56 109 ILE A CA 1
ATOM 843 C C . ILE A 1 109 ? 38.651 -47.158 15.630 1.00 51.56 109 ILE A C 1
ATOM 845 O O . ILE A 1 109 ? 39.582 -47.168 14.825 1.00 51.56 109 ILE A O 1
ATOM 849 N N . SER A 1 110 ? 38.769 -47.733 16.828 1.00 45.81 110 SER A N 1
ATOM 850 C CA . SER A 1 110 ? 39.881 -48.629 17.146 1.00 45.81 110 SER A CA 1
ATOM 851 C C . SER A 1 110 ? 39.448 -49.928 17.828 1.00 45.81 110 SER A C 1
ATOM 853 O O . SER A 1 110 ? 39.527 -50.073 19.038 1.00 45.81 110 SER A O 1
ATOM 855 N N . LYS A 1 111 ? 39.216 -50.935 16.962 1.00 48.69 111 LYS A N 1
ATOM 856 C CA . LYS A 1 111 ? 39.338 -52.396 17.195 1.00 48.69 111 LYS A CA 1
ATOM 857 C C . LYS A 1 111 ? 38.226 -52.991 18.094 1.00 48.69 111 LYS A C 1
ATOM 859 O O . LYS A 1 111 ? 37.850 -52.420 19.094 1.00 48.69 111 LYS A O 1
ATOM 864 N N . GLN A 1 112 ? 37.651 -54.170 17.838 1.00 44.62 112 GLN A N 1
ATOM 865 C CA . GLN A 1 112 ? 38.281 -55.447 17.494 1.00 44.62 112 GLN A CA 1
ATOM 866 C C . GLN A 1 112 ? 37.190 -56.542 17.291 1.00 44.62 112 GLN A C 1
ATOM 868 O O . GLN A 1 112 ? 36.076 -56.382 17.781 1.00 44.62 112 GLN A O 1
ATOM 873 N N . ILE A 1 113 ? 37.602 -57.699 16.730 1.00 42.56 113 ILE A N 1
ATOM 874 C CA . ILE A 1 113 ? 36.987 -59.061 16.744 1.00 42.56 113 ILE A CA 1
ATOM 875 C C . ILE A 1 113 ? 35.773 -59.252 15.777 1.00 42.56 113 ILE A C 1
ATOM 877 O O . ILE A 1 113 ? 34.854 -58.456 15.813 1.00 42.56 113 ILE A O 1
ATOM 881 N N . LEU A 1 114 ? 35.624 -60.238 14.869 1.00 40.00 114 LEU A N 1
ATOM 882 C CA . LEU A 1 114 ? 36.097 -61.629 14.762 1.00 40.00 114 LEU A CA 1
ATOM 883 C C . LEU A 1 114 ? 35.784 -62.218 13.349 1.00 40.00 114 LEU A C 1
ATOM 885 O O . LEU A 1 114 ? 34.607 -62.347 13.007 1.00 40.00 114 LEU A O 1
ATOM 889 N N . HIS A 1 115 ? 36.796 -62.625 12.573 1.00 36.25 115 HIS A N 1
ATOM 890 C CA . HIS A 1 115 ? 36.874 -63.924 11.865 1.00 36.25 115 HIS A CA 1
ATOM 891 C C . HIS A 1 115 ? 38.259 -64.119 11.242 1.00 36.25 115 HIS A C 1
ATOM 893 O O . HIS A 1 115 ? 38.760 -63.159 10.616 1.00 36.25 115 HIS A O 1
#

Radius of gyration: 23.55 Å; chains: 1; bounding box: 55×74×33 Å

pLDDT: mean 76.94, std 17.88, range [36.25, 94.06]

Secondary structure (DSSP, 8-state):
-EEEEEEEESSTT---EEEEEETTTTEEESTTHHHHHHHHHHHHHHSEEEETTTTEEEE-S-TTT-HHHHHHHHHTTEE--HHHHHHS---------------------------

Foldseek 3Di:
DWDWDWWCWPDPPDHTATWIADLQVLDIDDDNRVVLVVLLVVCCVVQWDQAPPPRDIDGRNRLSNQLQNVLRSQRVTTDDDPSSVVSHPDPPPPPPPPDDDDDDDPPPPDDDDDD